Protein AF-A0A6I2GN94-F1 (afdb_monomer_lite)

Foldseek 3Di:
DFAFAWPVVVVVVLCVVQVAAEQEQLPDTDTDDDDDDPDPSVVVVVVSCVVSQWDKAWAAAPPDPHTYIYIYHPPDDPQPDRYADADWDWDWFDQAFPQVRQVVLCVRRVFAEGEDPQQDRGGDGDTGGGGSVVRVSSVLSNRVWDWDADPRHTYTGD

pLDDT: mean 84.23, std 10.01, range [47.81, 96.25]

Secondary structure (DSSP, 8-state):
-EEEEEHHHHHHHHHHHHT-EEEE-TT---EEEE--SS--HHHHHHHHHHHTTEEEEEEEETT-SS-EEEEEETTSPPPS-SEE-PPEEEEEEEEEEHHHHHHHHHHHHTS-EEE-TTS---EEEEEEEEEHHHHHHHHHHHTT-EEEEETTEEEEE-

Structure (mmCIF, N/CA/C/O backbone):
data_AF-A0A6I2GN94-F1
#
_entry.id   AF-A0A6I2GN94-F1
#
loop_
_atom_site.group_PDB
_atom_site.id
_atom_site.type_symbol
_atom_site.label_atom_id
_atom_site.label_alt_id
_atom_site.label_comp_id
_atom_site.label_asym_id
_atom_site.label_entity_id
_atom_site.label_seq_id
_atom_site.pdbx_PDB_ins_code
_atom_site.Cartn_x
_atom_site.Cartn_y
_atom_site.Cartn_z
_atom_site.occupancy
_atom_site.B_iso_or_equiv
_atom_site.auth_seq_id
_atom_site.auth_comp_id
_atom_site.auth_asym_id
_atom_site.auth_atom_id
_atom_site.pdbx_PDB_model_num
ATOM 1 N N . MET A 1 1 ? 15.516 -13.329 -18.015 1.00 47.81 1 MET A N 1
ATOM 2 C CA . MET A 1 1 ? 14.386 -13.764 -18.854 1.00 47.81 1 MET A CA 1
ATOM 3 C C . MET A 1 1 ? 13.321 -14.227 -17.890 1.00 47.81 1 MET A C 1
ATOM 5 O O . MET A 1 1 ? 13.592 -15.171 -17.163 1.00 47.81 1 MET A O 1
ATOM 9 N N . PHE A 1 2 ? 12.206 -13.507 -17.817 1.00 51.94 2 PHE A N 1
ATOM 10 C CA . PHE A 1 2 ? 11.056 -13.884 -17.002 1.00 51.94 2 PHE A CA 1
ATOM 11 C C . PHE A 1 2 ? 10.019 -14.480 -17.955 1.00 51.94 2 PHE A C 1
ATOM 13 O O . PHE A 1 2 ? 9.562 -13.791 -18.873 1.00 51.94 2 PHE A O 1
ATOM 20 N N . ASP A 1 3 ? 9.739 -15.773 -17.809 1.00 50.84 3 ASP A N 1
ATOM 21 C CA . ASP A 1 3 ? 8.799 -16.502 -18.660 1.00 50.84 3 ASP A CA 1
ATOM 22 C C . ASP A 1 3 ? 7.523 -16.781 -17.864 1.00 50.84 3 ASP A C 1
ATOM 24 O O . ASP A 1 3 ? 7.546 -17.526 -16.886 1.00 50.84 3 ASP A O 1
ATOM 28 N N . ASN A 1 4 ? 6.418 -16.152 -18.274 1.00 51.22 4 ASN A N 1
ATOM 29 C CA . ASN A 1 4 ? 5.092 -16.351 -17.686 1.00 51.22 4 ASN A CA 1
ATOM 30 C C . ASN A 1 4 ? 5.017 -16.125 -16.158 1.00 51.22 4 ASN A C 1
ATOM 32 O O . ASN A 1 4 ? 4.276 -16.825 -15.462 1.00 51.22 4 ASN A O 1
ATOM 36 N N . GLU A 1 5 ? 5.781 -15.161 -15.640 1.00 61.28 5 GLU A N 1
ATOM 37 C CA . GLU A 1 5 ? 5.819 -14.858 -14.209 1.00 61.28 5 GLU A CA 1
ATOM 38 C C . GLU A 1 5 ? 4.646 -13.985 -13.773 1.00 61.28 5 GLU A C 1
ATOM 40 O O . GLU A 1 5 ? 4.082 -13.220 -14.561 1.00 61.28 5 GLU A O 1
ATOM 45 N N . ASP A 1 6 ? 4.283 -14.104 -12.498 1.00 77.25 6 ASP A N 1
ATOM 46 C CA . ASP A 1 6 ? 3.340 -13.193 -11.865 1.00 77.25 6 ASP A CA 1
ATOM 47 C C . ASP A 1 6 ? 3.899 -11.765 -11.921 1.00 77.25 6 ASP A C 1
ATOM 49 O O . ASP A 1 6 ? 5.073 -11.525 -11.619 1.00 77.25 6 ASP A O 1
ATOM 53 N N . ILE A 1 7 ? 3.059 -10.811 -12.316 1.00 81.38 7 ILE A N 1
ATOM 54 C CA . ILE A 1 7 ? 3.417 -9.395 -12.366 1.00 81.38 7 ILE A CA 1
ATOM 55 C C . ILE A 1 7 ? 3.990 -8.895 -11.035 1.00 81.38 7 ILE A C 1
ATOM 57 O O . ILE A 1 7 ? 4.948 -8.119 -11.049 1.00 81.38 7 ILE A O 1
ATOM 61 N N . TYR A 1 8 ? 3.500 -9.398 -9.898 1.00 79.50 8 TYR A N 1
ATOM 62 C CA . TYR A 1 8 ? 4.060 -9.091 -8.584 1.00 79.50 8 TYR A CA 1
ATOM 63 C C . TYR A 1 8 ? 5.511 -9.524 -8.450 1.00 79.50 8 TYR A C 1
ATOM 65 O O . TYR A 1 8 ? 6.335 -8.741 -7.978 1.00 79.50 8 TYR A O 1
ATOM 73 N N . GLU A 1 9 ? 5.837 -10.747 -8.863 1.00 79.19 9 GLU A N 1
ATOM 74 C CA . GLU A 1 9 ? 7.200 -11.266 -8.769 1.00 79.19 9 GLU A CA 1
ATOM 75 C C . GLU A 1 9 ? 8.138 -10.511 -9.719 1.00 79.19 9 GLU A C 1
ATOM 77 O O . GLU A 1 9 ? 9.241 -10.138 -9.315 1.00 79.19 9 GLU A O 1
ATOM 82 N N . ALA A 1 10 ? 7.669 -10.140 -10.916 1.00 83.50 10 ALA A N 1
ATOM 83 C CA . ALA A 1 10 ? 8.438 -9.314 -11.846 1.00 83.50 10 ALA A CA 1
ATOM 84 C C . ALA A 1 10 ? 8.774 -7.926 -11.259 1.00 83.50 10 ALA A C 1
ATOM 86 O O . ALA A 1 10 ? 9.933 -7.495 -11.277 1.00 83.50 10 ALA A O 1
ATOM 87 N N . PHE A 1 11 ? 7.787 -7.224 -10.689 1.00 85.00 11 PHE A N 1
ATOM 88 C CA . PHE A 1 11 ? 8.022 -5.930 -10.040 1.00 85.00 11 PHE A CA 1
ATOM 89 C C . PHE A 1 11 ? 8.863 -6.062 -8.767 1.00 85.00 11 PHE A C 1
ATOM 91 O O . PHE A 1 11 ? 9.717 -5.213 -8.506 1.00 85.00 11 PHE A O 1
ATOM 98 N N . ARG A 1 12 ? 8.672 -7.128 -7.986 1.00 82.69 12 ARG A N 1
ATOM 99 C CA . ARG A 1 12 ? 9.476 -7.415 -6.795 1.00 82.69 12 ARG A CA 1
ATOM 100 C C . ARG A 1 12 ? 10.942 -7.650 -7.154 1.00 82.69 12 ARG A C 1
ATOM 102 O O . ARG A 1 12 ? 11.820 -7.065 -6.517 1.00 82.69 12 ARG A O 1
ATOM 109 N N . ALA A 1 13 ? 11.211 -8.448 -8.186 1.00 82.19 13 ALA A N 1
ATOM 110 C CA . ALA A 1 13 ? 12.558 -8.694 -8.687 1.00 82.19 13 ALA A CA 1
ATOM 111 C C . ALA A 1 13 ? 13.215 -7.394 -9.176 1.00 82.19 13 ALA A C 1
ATOM 113 O O . ALA A 1 13 ? 14.358 -7.101 -8.813 1.00 82.19 13 ALA A O 1
ATOM 114 N N . LEU A 1 14 ? 12.471 -6.564 -9.920 1.00 85.50 14 LEU A N 1
ATOM 115 C CA . LEU A 1 14 ? 12.935 -5.245 -10.356 1.00 85.50 14 LEU A CA 1
ATOM 116 C C . LEU A 1 14 ? 13.268 -4.337 -9.164 1.00 85.50 14 LEU A C 1
ATOM 118 O O . LEU A 1 14 ? 14.338 -3.727 -9.139 1.00 85.50 14 LEU A O 1
ATOM 122 N N . ALA A 1 15 ? 12.385 -4.271 -8.163 1.00 84.81 15 ALA A N 1
ATOM 123 C CA . ALA A 1 15 ? 12.575 -3.463 -6.962 1.00 84.81 15 ALA A CA 1
ATOM 124 C C . ALA A 1 15 ? 13.841 -3.873 -6.199 1.00 84.81 15 ALA A C 1
ATOM 126 O O . ALA A 1 15 ? 14.658 -3.025 -5.828 1.00 84.81 15 ALA A O 1
ATOM 127 N N . GLN A 1 16 ? 14.042 -5.182 -6.028 1.00 82.69 16 GLN A N 1
ATOM 128 C CA . GLN A 1 16 ? 15.207 -5.744 -5.354 1.00 82.69 16 GLN A CA 1
ATOM 129 C C . GLN A 1 16 ? 16.505 -5.454 -6.118 1.00 82.69 16 GLN A C 1
ATOM 131 O O . GLN A 1 16 ? 17.489 -5.025 -5.511 1.00 82.69 16 GLN A O 1
ATOM 136 N N . GLN A 1 17 ? 16.510 -5.637 -7.442 1.00 84.00 17 GLN A N 1
ATOM 137 C CA . GLN A 1 17 ? 17.676 -5.367 -8.285 1.00 84.00 17 GLN A CA 1
ATOM 138 C C . GLN A 1 17 ? 18.040 -3.876 -8.298 1.00 84.00 17 GLN A C 1
ATOM 140 O O . GLN A 1 17 ? 19.216 -3.522 -8.204 1.00 84.00 17 GLN A O 1
ATOM 145 N N . ALA A 1 18 ? 17.039 -2.999 -8.384 1.00 84.31 18 ALA A N 1
ATOM 146 C CA . ALA A 1 18 ? 17.227 -1.552 -8.415 1.00 84.31 18 ALA A CA 1
ATOM 147 C C . ALA A 1 18 ? 17.422 -0.926 -7.020 1.00 84.31 18 ALA A C 1
ATOM 149 O O . ALA A 1 18 ? 17.743 0.259 -6.928 1.00 84.31 18 ALA A O 1
ATOM 150 N N . ARG A 1 19 ? 17.255 -1.705 -5.938 1.00 84.69 19 ARG A N 1
ATOM 151 C CA . ARG A 1 19 ? 17.252 -1.238 -4.538 1.00 84.69 19 ARG A CA 1
ATOM 152 C C . ARG A 1 19 ? 16.266 -0.086 -4.304 1.00 84.69 19 ARG A C 1
ATOM 154 O O . ARG A 1 19 ? 16.567 0.865 -3.583 1.00 84.69 19 ARG A O 1
ATOM 161 N N . ILE A 1 20 ? 15.092 -0.181 -4.920 1.00 85.31 20 ILE A N 1
ATOM 162 C CA . ILE A 1 20 ? 13.984 0.772 -4.777 1.00 85.31 20 ILE A CA 1
ATOM 163 C C . ILE A 1 20 ? 12.829 0.112 -4.024 1.00 85.31 20 ILE A C 1
ATOM 165 O O . ILE A 1 20 ? 12.755 -1.112 -3.937 1.00 85.31 20 ILE A O 1
ATOM 169 N N . SER A 1 21 ? 11.916 0.914 -3.479 1.00 83.38 21 SER A N 1
ATOM 170 C CA . SER A 1 21 ? 10.671 0.398 -2.896 1.00 83.38 21 SER A CA 1
ATOM 171 C C . SER A 1 21 ? 9.526 0.597 -3.884 1.00 83.38 21 SER A C 1
ATOM 173 O O . SER A 1 21 ? 9.280 1.725 -4.312 1.00 83.38 21 SER A O 1
ATOM 175 N N . LEU A 1 22 ? 8.840 -0.486 -4.247 1.00 85.06 22 LEU A N 1
ATOM 176 C CA . LEU A 1 22 ? 7.645 -0.449 -5.088 1.00 85.06 22 LEU A CA 1
ATOM 177 C C . LEU A 1 22 ? 6.432 -0.900 -4.275 1.00 85.06 22 LEU A C 1
ATOM 179 O O . LEU A 1 22 ? 6.473 -1.945 -3.628 1.00 85.06 22 LEU A O 1
ATOM 183 N N . PHE A 1 23 ? 5.363 -0.114 -4.339 1.00 81.31 23 PHE A N 1
ATOM 184 C CA . PHE A 1 23 ? 4.054 -0.423 -3.776 1.00 81.31 23 PHE A CA 1
ATOM 185 C C . PHE A 1 23 ? 3.120 -0.726 -4.925 1.00 81.31 23 PHE A C 1
ATOM 187 O O . PHE A 1 23 ? 2.834 0.160 -5.715 1.00 81.31 23 PHE A O 1
ATOM 194 N N . LEU A 1 24 ? 2.707 -1.978 -5.050 1.00 82.31 24 LEU A N 1
ATOM 195 C CA . LEU A 1 24 ? 1.795 -2.403 -6.102 1.00 82.31 24 LEU A CA 1
ATOM 196 C C . LEU A 1 24 ? 0.387 -2.394 -5.545 1.00 82.31 24 LEU A C 1
ATOM 198 O O . LEU A 1 24 ? 0.150 -2.987 -4.489 1.00 82.31 24 LEU A O 1
ATOM 202 N N . ASP A 1 25 ? -0.532 -1.766 -6.265 1.00 75.81 25 ASP A N 1
ATOM 203 C CA . ASP A 1 25 ? -1.938 -1.899 -5.958 1.00 75.81 25 ASP A CA 1
ATOM 204 C C . ASP A 1 25 ? -2.312 -3.395 -5.933 1.00 75.81 25 ASP A C 1
ATOM 206 O O . ASP A 1 25 ? -1.817 -4.182 -6.745 1.00 75.81 25 ASP A O 1
ATOM 210 N N . PRO A 1 26 ? -3.192 -3.801 -5.012 1.00 67.44 26 PRO A N 1
ATOM 211 C CA . PRO A 1 26 ? -3.609 -5.191 -4.803 1.00 67.44 26 PRO A CA 1
ATOM 212 C C . PRO A 1 26 ? -4.430 -5.756 -5.961 1.00 67.44 26 PRO A C 1
ATOM 214 O O . PRO A 1 26 ? -4.615 -6.960 -6.079 1.00 67.44 26 PRO A O 1
ATOM 217 N N . ASP A 1 27 ? -4.969 -4.864 -6.782 1.00 69.19 27 ASP A N 1
ATOM 218 C CA . ASP A 1 27 ? -5.839 -5.172 -7.900 1.00 69.19 27 ASP A CA 1
ATOM 219 C C . ASP A 1 27 ? -5.049 -5.352 -9.216 1.00 69.19 27 ASP A C 1
ATOM 221 O O . ASP A 1 27 ? -5.631 -5.615 -10.275 1.00 69.19 27 ASP A O 1
ATOM 225 N N . ILE A 1 28 ? -3.717 -5.227 -9.150 1.00 77.31 28 ILE A N 1
ATOM 226 C CA . ILE A 1 28 ? -2.792 -5.513 -10.244 1.00 77.31 28 ILE A CA 1
ATOM 227 C C . ILE A 1 28 ? -2.613 -7.024 -10.334 1.00 77.31 28 ILE A C 1
ATOM 229 O O . ILE A 1 28 ? -1.722 -7.611 -9.736 1.00 77.31 28 ILE A O 1
ATOM 233 N N . GLU A 1 29 ? -3.460 -7.653 -11.135 1.00 68.69 29 GLU A N 1
ATOM 234 C CA . GLU A 1 29 ? -3.329 -9.059 -11.498 1.00 68.69 29 GLU A CA 1
ATOM 235 C C . GLU A 1 29 ? -2.851 -9.183 -12.946 1.00 68.69 29 GLU A C 1
ATOM 237 O O . GLU A 1 29 ? -3.250 -8.416 -13.830 1.00 68.69 29 GLU A O 1
ATOM 242 N N . GLY A 1 30 ? -1.996 -10.165 -13.214 1.00 67.50 30 GLY A N 1
ATOM 243 C CA . GLY A 1 30 ? -1.535 -10.433 -14.566 1.00 67.50 30 GLY A CA 1
ATOM 244 C C . GLY A 1 30 ? -0.273 -11.271 -14.606 1.00 67.50 30 GLY A C 1
ATOM 245 O O . GLY A 1 30 ? 0.396 -11.490 -13.599 1.00 67.50 30 GLY A O 1
ATOM 246 N N . ARG A 1 31 ? 0.055 -11.731 -15.810 1.00 72.31 31 ARG A N 1
ATOM 247 C CA . ARG A 1 31 ? 1.324 -12.399 -16.083 1.00 72.31 31 ARG A CA 1
ATOM 248 C C . ARG A 1 31 ? 2.166 -11.543 -17.001 1.00 72.31 31 ARG A C 1
ATOM 250 O O . ARG A 1 31 ? 1.642 -10.911 -17.921 1.00 72.31 31 ARG A O 1
ATOM 257 N N . VAL A 1 32 ? 3.464 -11.545 -16.751 1.00 71.19 32 VAL A N 1
ATOM 258 C CA . VAL A 1 32 ? 4.442 -10.789 -17.520 1.00 71.19 32 VAL A CA 1
ATOM 259 C C . VAL A 1 32 ? 5.378 -11.781 -18.183 1.00 71.19 32 VAL A C 1
ATOM 261 O O . VAL A 1 32 ? 5.983 -12.631 -17.537 1.00 71.19 32 VAL A O 1
ATOM 264 N N . THR A 1 33 ? 5.503 -11.667 -19.500 1.00 65.62 33 THR A N 1
ATOM 265 C CA . THR A 1 33 ? 6.624 -12.261 -20.227 1.00 65.62 33 THR A CA 1
ATOM 266 C C . THR A 1 33 ? 7.503 -11.111 -20.665 1.00 65.62 33 THR A C 1
ATOM 268 O O . THR A 1 33 ? 7.095 -10.289 -21.485 1.00 65.62 33 THR A O 1
ATOM 271 N N . TRP A 1 34 ? 8.687 -11.007 -20.072 1.00 69.00 34 TRP A N 1
ATOM 272 C CA . TRP A 1 34 ? 9.581 -9.892 -20.339 1.00 69.00 34 TRP A CA 1
ATOM 273 C C . TRP A 1 34 ? 11.033 -10.351 -20.347 1.00 69.00 34 TRP A C 1
ATOM 275 O O . TRP A 1 34 ? 11.512 -11.084 -19.477 1.00 69.00 34 TRP A O 1
ATOM 285 N N . SER A 1 35 ? 11.752 -9.895 -21.367 1.00 61.91 35 SER A N 1
ATOM 286 C CA . SER A 1 35 ? 13.193 -10.043 -21.459 1.00 61.91 35 SER A CA 1
ATOM 287 C C . SER A 1 35 ? 13.799 -8.661 -21.624 1.00 61.91 35 SER A C 1
ATOM 289 O O . SER A 1 35 ? 13.654 -8.031 -22.670 1.00 61.91 35 SER A O 1
ATOM 291 N N . ALA A 1 36 ? 14.466 -8.183 -20.578 1.00 62.12 36 ALA A N 1
ATOM 292 C CA . ALA A 1 36 ? 15.314 -7.008 -20.654 1.00 62.12 36 ALA A CA 1
ATOM 293 C C . ALA A 1 36 ? 16.769 -7.417 -20.483 1.00 62.12 36 ALA A C 1
ATOM 295 O O . ALA A 1 36 ? 17.153 -8.029 -19.486 1.00 62.12 36 ALA A O 1
ATOM 296 N N . HIS A 1 37 ? 17.583 -7.039 -21.461 1.00 65.69 37 HIS A N 1
ATOM 297 C CA . HIS A 1 37 ? 19.030 -7.144 -21.395 1.00 65.69 37 HIS A CA 1
ATOM 298 C C . HIS A 1 37 ? 19.602 -5.734 -21.264 1.00 65.69 37 HIS A C 1
ATOM 300 O O . HIS A 1 37 ? 19.427 -4.917 -22.161 1.00 65.69 37 HIS A O 1
ATOM 306 N N . ALA A 1 38 ? 20.270 -5.461 -20.139 1.00 68.12 38 ALA A N 1
ATOM 307 C CA . ALA A 1 38 ? 20.987 -4.207 -19.881 1.00 68.12 38 ALA A CA 1
ATOM 308 C C . ALA A 1 38 ? 20.145 -2.916 -20.014 1.00 68.12 38 ALA A C 1
ATOM 310 O O . ALA A 1 38 ? 20.665 -1.869 -20.391 1.00 68.12 38 ALA A O 1
ATOM 311 N N . VAL A 1 39 ? 18.854 -2.976 -19.678 1.00 81.06 39 VAL A N 1
ATOM 312 C CA . VAL A 1 39 ? 17.978 -1.795 -19.653 1.00 81.06 39 VAL A CA 1
ATOM 313 C C . VAL A 1 39 ? 18.082 -1.112 -18.281 1.00 81.06 39 VAL A C 1
ATOM 315 O O . VAL A 1 39 ? 17.993 -1.807 -17.263 1.00 81.06 39 VAL A O 1
ATOM 318 N N . PRO A 1 40 ? 18.266 0.221 -18.209 1.00 88.06 40 PRO A N 1
ATOM 319 C CA . PRO A 1 40 ? 18.179 0.958 -16.953 1.00 88.06 40 PRO A CA 1
ATOM 320 C C . PRO A 1 40 ? 16.840 0.706 -16.250 1.00 88.06 40 PRO A C 1
ATOM 322 O O . PRO A 1 40 ? 15.786 0.669 -16.883 1.00 88.06 40 PRO A O 1
ATOM 325 N N . TRP A 1 41 ? 16.860 0.559 -14.923 1.00 87.50 41 TRP A N 1
ATOM 326 C CA . TRP A 1 41 ? 15.640 0.256 -14.167 1.00 87.50 41 TRP A CA 1
ATOM 327 C C . TRP A 1 41 ? 14.490 1.270 -14.363 1.00 87.50 41 TRP A C 1
ATOM 329 O O . TRP A 1 41 ? 13.346 0.817 -14.343 1.00 87.50 41 TRP A O 1
ATOM 339 N N . PRO A 1 42 ? 14.712 2.592 -14.575 1.00 88.25 42 PRO A N 1
ATOM 340 C CA . PRO A 1 42 ? 13.604 3.517 -14.817 1.00 88.25 42 PRO A CA 1
ATOM 341 C C . PRO A 1 42 ? 12.885 3.207 -16.130 1.00 88.25 42 PRO A C 1
ATOM 343 O O . PRO A 1 42 ? 11.658 3.221 -16.175 1.00 88.25 42 PRO A O 1
ATOM 346 N N . ASP A 1 43 ? 13.645 2.865 -17.172 1.00 89.12 43 ASP A N 1
ATOM 347 C CA . ASP A 1 43 ? 13.111 2.528 -18.493 1.00 89.12 43 ASP A CA 1
ATOM 348 C C . ASP A 1 43 ? 12.377 1.186 -18.450 1.00 89.12 43 ASP A C 1
ATOM 350 O O . ASP A 1 43 ? 11.299 1.037 -19.019 1.00 89.12 43 ASP A O 1
ATOM 354 N N . ALA A 1 44 ? 12.921 0.222 -17.703 1.00 87.56 44 ALA A N 1
ATOM 355 C CA . ALA A 1 44 ? 12.256 -1.039 -17.400 1.00 87.56 44 ALA A CA 1
ATOM 356 C C . ALA A 1 44 ? 10.917 -0.838 -16.672 1.00 87.56 44 ALA A C 1
ATOM 358 O O . ALA A 1 44 ? 9.905 -1.415 -17.067 1.00 87.56 44 ALA A O 1
ATOM 359 N N . LEU A 1 45 ? 10.906 -0.002 -15.629 1.00 88.12 45 LEU A N 1
ATOM 360 C CA . LEU A 1 45 ? 9.708 0.305 -14.853 1.00 88.12 45 LEU A CA 1
ATOM 361 C C . LEU A 1 45 ? 8.647 0.990 -15.722 1.00 88.12 45 LEU A C 1
ATOM 363 O O . LEU A 1 45 ? 7.479 0.606 -15.686 1.00 88.12 45 LEU A O 1
ATOM 367 N N . ALA A 1 46 ? 9.061 1.966 -16.535 1.00 87.69 46 ALA A N 1
ATOM 368 C CA . ALA A 1 46 ? 8.185 2.668 -17.464 1.00 87.69 46 ALA A CA 1
ATOM 369 C C . ALA A 1 46 ? 7.616 1.728 -18.539 1.00 87.69 46 ALA A C 1
ATOM 371 O O . ALA A 1 46 ? 6.420 1.780 -18.820 1.00 87.69 46 ALA A O 1
ATOM 372 N N . ALA A 1 47 ? 8.437 0.833 -19.095 1.00 87.69 47 ALA A N 1
ATOM 373 C CA . ALA A 1 47 ? 7.999 -0.145 -20.086 1.00 87.69 47 ALA A CA 1
ATOM 374 C C . ALA A 1 47 ? 6.974 -1.130 -19.502 1.00 87.69 47 ALA A C 1
ATOM 376 O O . ALA A 1 47 ? 5.922 -1.339 -20.105 1.00 87.69 47 ALA A O 1
ATOM 377 N N . LEU A 1 48 ? 7.235 -1.688 -18.312 1.00 85.38 48 LEU A N 1
ATOM 378 C CA . LEU A 1 48 ? 6.283 -2.564 -17.616 1.00 85.38 48 LEU A CA 1
ATOM 379 C C . LEU A 1 48 ? 4.970 -1.836 -17.327 1.00 85.38 48 LEU A C 1
ATOM 381 O O . LEU A 1 48 ? 3.891 -2.359 -17.609 1.00 85.38 48 LEU A O 1
ATOM 385 N N . ALA A 1 49 ? 5.051 -0.604 -16.823 1.00 87.44 49 ALA A N 1
ATOM 386 C CA . ALA A 1 49 ? 3.867 0.192 -16.555 1.00 87.44 49 ALA A CA 1
ATOM 387 C C . ALA A 1 49 ? 3.058 0.460 -17.833 1.00 87.44 49 ALA A C 1
ATOM 389 O O . ALA A 1 49 ? 1.844 0.276 -17.847 1.00 87.44 49 ALA A O 1
ATOM 390 N N . GLN A 1 50 ? 3.720 0.809 -18.936 1.00 86.44 50 GLN A N 1
ATOM 391 C CA . GLN A 1 50 ? 3.059 1.079 -20.209 1.00 86.44 50 GLN A CA 1
ATOM 392 C C . GLN A 1 50 ? 2.369 -0.164 -20.787 1.00 86.44 50 GLN A C 1
ATOM 394 O O . GLN A 1 50 ? 1.210 -0.080 -21.202 1.00 86.44 50 GLN A O 1
ATOM 399 N N . VAL A 1 51 ? 3.049 -1.315 -20.793 1.00 85.44 51 VAL A N 1
ATOM 400 C CA . VAL A 1 51 ? 2.506 -2.580 -21.321 1.00 85.44 51 VAL A CA 1
ATOM 401 C C . VAL A 1 51 ? 1.254 -3.003 -20.553 1.00 85.44 51 VAL A C 1
ATOM 403 O O . VAL A 1 51 ? 0.269 -3.421 -21.160 1.00 85.44 51 VAL A O 1
ATOM 406 N N . HIS A 1 52 ? 1.257 -2.828 -19.231 1.00 82.81 52 HIS A N 1
ATOM 407 C CA . HIS A 1 52 ? 0.160 -3.246 -18.357 1.00 82.81 52 HIS A CA 1
ATOM 408 C C . HIS A 1 52 ? -0.841 -2.127 -18.031 1.00 82.81 52 HIS A C 1
ATOM 410 O O . HIS A 1 52 ? -1.730 -2.321 -17.204 1.00 82.81 52 HIS A O 1
ATOM 416 N N . ARG A 1 53 ? -0.740 -0.966 -18.699 1.00 85.94 53 ARG A N 1
ATOM 417 C CA . ARG A 1 53 ? -1.584 0.222 -18.455 1.00 85.94 53 ARG A CA 1
ATOM 418 C C . ARG A 1 53 ? -1.627 0.616 -16.972 1.00 85.94 53 ARG A C 1
ATOM 420 O O . ARG A 1 53 ? -2.683 0.956 -16.423 1.00 85.94 53 ARG A O 1
ATOM 427 N N . LEU A 1 54 ? -0.469 0.578 -16.332 1.00 88.44 54 LEU A N 1
ATOM 428 C CA . LEU A 1 54 ? -0.260 0.985 -14.954 1.00 88.44 54 LEU A CA 1
ATOM 429 C C . LEU A 1 54 ? 0.224 2.435 -14.903 1.00 88.44 54 LEU A C 1
ATOM 431 O O . LEU A 1 54 ? 0.875 2.944 -15.816 1.00 88.44 54 LEU A O 1
ATOM 435 N N . ARG A 1 55 ? -0.096 3.090 -13.798 1.00 88.44 55 ARG A N 1
ATOM 436 C CA . ARG A 1 55 ? 0.379 4.404 -13.402 1.00 88.44 55 ARG A CA 1
ATOM 437 C C . ARG A 1 55 ? 1.483 4.207 -12.373 1.00 88.44 55 ARG A C 1
ATOM 439 O O . ARG A 1 55 ? 1.341 3.389 -11.471 1.00 88.44 55 ARG A O 1
ATOM 446 N N . VAL A 1 56 ? 2.570 4.958 -12.510 1.00 88.50 56 VAL A N 1
ATOM 447 C CA . VAL A 1 56 ? 3.673 4.963 -11.545 1.00 88.50 56 VAL A CA 1
ATOM 448 C C . VAL A 1 56 ? 3.800 6.365 -10.974 1.00 88.50 56 VAL A C 1
ATOM 450 O O . VAL A 1 56 ? 4.072 7.316 -11.705 1.00 88.50 56 VAL A O 1
ATOM 453 N N . GLU A 1 57 ? 3.610 6.492 -9.669 1.00 88.75 57 GLU A N 1
ATOM 454 C CA . GLU A 1 57 ? 3.685 7.751 -8.937 1.00 88.75 57 GLU A CA 1
ATOM 455 C C . GLU A 1 57 ? 4.872 7.696 -7.978 1.00 88.75 57 GLU A C 1
ATOM 457 O O . GLU A 1 57 ? 5.015 6.770 -7.181 1.00 88.75 57 GLU A O 1
ATOM 462 N N . ARG A 1 58 ? 5.767 8.681 -8.054 1.00 87.75 58 ARG A N 1
ATOM 463 C CA . ARG A 1 58 ? 6.879 8.775 -7.107 1.00 87.75 58 ARG A CA 1
ATOM 464 C C . ARG A 1 58 ? 6.360 9.300 -5.774 1.00 87.75 58 ARG A C 1
ATOM 466 O O . ARG A 1 58 ? 5.710 10.341 -5.737 1.00 87.75 58 ARG A O 1
ATOM 473 N N . LEU A 1 59 ? 6.715 8.618 -4.692 1.00 85.75 59 LEU A N 1
ATOM 474 C CA . LEU A 1 59 ? 6.362 9.019 -3.337 1.00 85.75 59 LEU A CA 1
ATOM 475 C C . LEU A 1 59 ? 7.542 9.710 -2.658 1.00 85.75 59 LEU A C 1
ATOM 477 O O . LEU A 1 59 ? 8.686 9.245 -2.731 1.00 85.75 59 LEU A O 1
ATOM 481 N N . THR A 1 60 ? 7.252 10.792 -1.945 1.00 85.00 60 THR A N 1
ATOM 482 C CA . THR A 1 60 ? 8.184 11.422 -1.012 1.00 85.00 60 THR A CA 1
ATOM 483 C C . THR A 1 60 ? 7.986 10.783 0.351 1.00 85.00 60 THR A C 1
ATOM 485 O O . THR A 1 60 ? 6.951 10.955 0.989 1.00 85.00 60 THR A O 1
ATOM 488 N N . VAL A 1 61 ? 8.977 10.015 0.792 1.00 83.06 61 VAL A N 1
ATOM 489 C CA . VAL A 1 61 ? 8.908 9.274 2.050 1.00 83.06 61 VAL A CA 1
ATOM 490 C C . VAL A 1 61 ? 10.061 9.720 2.941 1.00 83.06 61 VAL A C 1
ATOM 492 O O . VAL A 1 61 ? 11.229 9.470 2.636 1.00 83.06 61 VAL A O 1
ATOM 495 N N . HIS A 1 62 ? 9.741 10.408 4.035 1.00 80.81 62 HIS A N 1
ATOM 496 C CA . HIS A 1 62 ? 10.755 10.942 4.946 1.00 80.81 62 HIS A CA 1
ATOM 497 C C . HIS A 1 62 ? 11.487 9.812 5.684 1.00 80.81 62 HIS A C 1
ATOM 499 O O . HIS A 1 62 ? 10.888 8.824 6.108 1.00 80.81 62 HIS A O 1
ATOM 505 N N . GLY A 1 63 ? 12.811 9.933 5.825 1.00 73.94 63 GLY A N 1
ATOM 506 C CA . GLY A 1 63 ? 13.634 8.922 6.507 1.00 73.94 63 GLY A CA 1
ATOM 507 C C . GLY A 1 63 ? 13.891 7.636 5.704 1.00 73.94 63 GLY A C 1
ATOM 508 O O . GLY A 1 63 ? 14.343 6.631 6.266 1.00 73.94 63 GLY A O 1
ATOM 509 N N . VAL A 1 64 ? 13.628 7.636 4.393 1.00 72.94 64 VAL A N 1
ATOM 510 C CA . VAL A 1 64 ? 13.980 6.538 3.482 1.00 72.94 64 VAL A CA 1
ATOM 511 C C . VAL A 1 64 ? 15.031 7.023 2.484 1.00 72.94 64 VAL A C 1
ATOM 513 O O . VAL A 1 64 ? 14.826 8.005 1.782 1.00 72.94 64 VAL A O 1
ATOM 516 N N . ALA A 1 65 ? 16.176 6.335 2.428 1.00 73.12 65 ALA A N 1
ATOM 517 C CA . ALA A 1 65 ? 17.259 6.674 1.498 1.00 73.12 65 ALA A CA 1
ATOM 518 C C . ALA A 1 65 ? 16.979 6.210 0.056 1.00 73.12 65 ALA A C 1
ATOM 520 O O . ALA A 1 65 ? 17.476 6.800 -0.899 1.00 73.12 65 ALA A O 1
ATOM 521 N N . ALA A 1 66 ? 16.199 5.138 -0.096 1.00 78.94 66 ALA A N 1
ATOM 522 C CA . ALA A 1 66 ? 15.798 4.604 -1.390 1.00 78.94 66 ALA A CA 1
ATOM 523 C C . ALA A 1 66 ? 14.560 5.341 -1.928 1.00 78.94 66 ALA A C 1
ATOM 525 O O . ALA A 1 66 ? 13.679 5.702 -1.146 1.00 78.94 66 ALA A O 1
ATOM 526 N N . PRO A 1 67 ? 14.447 5.538 -3.251 1.00 84.88 67 PRO A N 1
ATOM 527 C CA . PRO A 1 67 ? 13.235 6.089 -3.834 1.00 84.88 67 PRO A CA 1
ATOM 528 C C . PRO A 1 67 ? 12.074 5.093 -3.699 1.00 84.88 67 PRO A C 1
ATOM 530 O O . PRO A 1 67 ? 12.246 3.878 -3.855 1.00 84.88 67 PRO A O 1
ATOM 533 N N . CYS A 1 68 ? 10.891 5.636 -3.421 1.00 84.94 68 CYS A N 1
ATOM 534 C CA . CYS A 1 68 ? 9.645 4.896 -3.285 1.00 84.94 68 CYS A CA 1
ATOM 535 C C . CYS A 1 68 ? 8.710 5.241 -4.444 1.00 84.94 68 CYS A C 1
ATOM 537 O O . CYS A 1 68 ? 8.564 6.415 -4.792 1.00 84.94 68 CYS A O 1
ATOM 539 N N . PHE A 1 69 ? 8.050 4.234 -5.009 1.00 88.19 69 PHE A N 1
ATOM 540 C CA . PHE A 1 69 ? 7.049 4.422 -6.053 1.00 88.19 69 PHE A C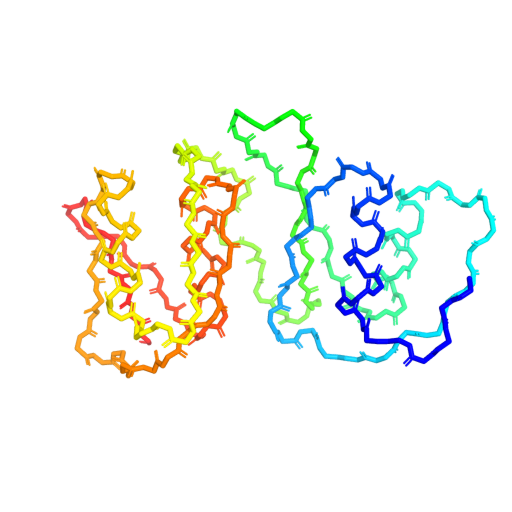A 1
ATOM 541 C C . PHE A 1 69 ? 5.781 3.650 -5.725 1.00 88.19 69 PHE A C 1
ATOM 543 O O . PHE A 1 69 ? 5.837 2.519 -5.248 1.00 88.19 69 PHE A O 1
ATOM 550 N N . TRP A 1 70 ? 4.651 4.271 -6.017 1.00 86.69 70 TRP A N 1
ATOM 551 C CA . TRP A 1 70 ? 3.337 3.663 -6.033 1.00 86.69 70 TRP A CA 1
ATOM 552 C C . TRP A 1 70 ? 2.997 3.264 -7.462 1.00 86.69 70 TRP A C 1
ATOM 554 O O . TRP A 1 70 ? 3.141 4.066 -8.381 1.00 86.69 70 TRP A O 1
ATOM 564 N N . VAL A 1 71 ? 2.582 2.025 -7.656 1.00 87.75 71 VAL A N 1
ATOM 565 C CA . VAL A 1 71 ? 2.226 1.446 -8.942 1.00 87.75 71 VAL A CA 1
ATOM 566 C C . VAL A 1 71 ? 0.771 1.027 -8.843 1.00 87.75 71 VAL A C 1
ATOM 568 O O . VAL A 1 71 ? 0.450 0.111 -8.098 1.00 87.75 71 VAL A O 1
ATOM 571 N N . SER A 1 72 ? -0.095 1.694 -9.593 1.00 85.88 72 SER A N 1
ATOM 572 C CA . SER A 1 72 ? -1.543 1.473 -9.593 1.00 85.88 72 SER A CA 1
ATOM 573 C C . SER A 1 72 ? -2.056 1.207 -11.000 1.00 85.88 72 SER A C 1
ATOM 575 O O . SER A 1 72 ? -1.373 1.499 -11.983 1.00 85.88 72 SER A O 1
ATOM 577 N N . ARG A 1 73 ? -3.266 0.659 -11.165 1.00 83.19 73 ARG A N 1
ATOM 578 C CA . ARG A 1 73 ? -3.888 0.647 -12.500 1.00 83.19 73 ARG A CA 1
ATOM 579 C C . ARG A 1 73 ? -4.239 2.075 -12.903 1.00 83.19 73 ARG A C 1
ATOM 581 O O . ARG A 1 73 ? -4.623 2.890 -12.072 1.00 83.19 73 ARG A O 1
ATOM 588 N N . THR A 1 74 ? -4.174 2.394 -14.196 1.00 79.50 74 THR A N 1
ATOM 589 C CA . THR A 1 74 ? -4.542 3.749 -14.663 1.00 79.50 74 THR A CA 1
ATOM 590 C C . THR A 1 74 ? -5.982 4.128 -14.285 1.00 79.50 74 THR A C 1
ATOM 592 O O . THR A 1 74 ? -6.263 5.313 -14.099 1.00 79.50 74 THR A O 1
ATOM 595 N N . SER A 1 75 ? -6.864 3.128 -14.160 1.00 74.94 75 SER A N 1
ATOM 596 C CA . SER A 1 75 ? -8.260 3.247 -13.725 1.00 74.94 75 SER A CA 1
ATOM 597 C C . SER A 1 75 ? -8.459 3.318 -12.208 1.00 74.94 75 SER A C 1
ATOM 599 O O . SER A 1 75 ? -9.567 3.634 -11.780 1.00 74.94 75 SER A O 1
ATOM 601 N N . SER A 1 76 ? -7.441 2.999 -11.405 1.00 70.94 76 SER A N 1
ATOM 602 C CA . SER A 1 76 ? -7.511 3.090 -9.945 1.00 70.94 76 SER A CA 1
ATOM 603 C C . SER A 1 76 ? -7.411 4.553 -9.496 1.00 70.94 76 SER A C 1
ATOM 605 O O . SER A 1 76 ? -6.840 5.383 -10.217 1.00 70.94 76 SER A O 1
ATOM 607 N N . PRO A 1 77 ? -7.963 4.902 -8.318 1.00 68.31 77 PRO A N 1
ATOM 608 C CA . PRO A 1 77 ? -7.732 6.208 -7.713 1.00 68.31 77 PRO A CA 1
ATOM 609 C C . PRO A 1 77 ? -6.225 6.499 -7.601 1.00 68.31 77 PRO A C 1
ATOM 611 O O . PRO A 1 77 ? -5.446 5.564 -7.400 1.00 68.31 77 PRO A O 1
ATOM 614 N N . PRO A 1 78 ? -5.799 7.770 -7.725 1.00 68.94 78 PRO A N 1
ATOM 615 C CA . PRO A 1 78 ? -4.408 8.134 -7.474 1.00 68.94 78 PRO A CA 1
ATOM 616 C C . PRO A 1 78 ? -4.026 7.808 -6.028 1.00 68.94 78 PRO A C 1
ATOM 618 O O . PRO A 1 78 ? -4.903 7.678 -5.164 1.00 68.94 78 PRO A O 1
ATOM 621 N N . ALA A 1 79 ? -2.722 7.721 -5.758 1.00 68.19 79 ALA A N 1
ATOM 622 C CA . ALA A 1 79 ? -2.236 7.550 -4.395 1.00 68.19 79 ALA A CA 1
ATOM 623 C C . ALA A 1 79 ? -2.903 8.586 -3.456 1.00 68.19 79 ALA A C 1
ATOM 625 O O . ALA A 1 79 ? -2.954 9.774 -3.790 1.00 68.19 79 ALA A O 1
ATOM 626 N N . PRO A 1 80 ? -3.417 8.167 -2.282 1.00 64.56 80 PRO A N 1
ATOM 627 C CA . PRO A 1 80 ? -4.202 9.039 -1.402 1.00 64.56 80 PRO A CA 1
ATOM 628 C C . PRO A 1 80 ? -3.414 10.264 -0.917 1.00 64.56 80 PRO A C 1
ATOM 630 O O . PRO A 1 80 ? -4.002 11.292 -0.589 1.00 64.56 80 PRO A O 1
ATOM 633 N N . GLN A 1 81 ? -2.085 10.161 -0.898 1.00 71.62 81 GLN A N 1
ATOM 634 C CA . GLN A 1 81 ? -1.154 11.263 -0.693 1.00 71.62 81 GLN A CA 1
ATOM 635 C C . GLN A 1 81 ? 0.201 10.920 -1.327 1.00 71.62 81 GLN A C 1
ATOM 637 O O . GLN A 1 81 ? 0.565 9.749 -1.437 1.00 71.62 81 GLN A O 1
ATOM 642 N N . THR A 1 82 ? 0.956 11.937 -1.742 1.00 67.94 82 THR A N 1
ATOM 643 C CA . THR A 1 82 ? 2.293 11.775 -2.347 1.00 67.94 82 THR A CA 1
ATOM 644 C C . THR A 1 82 ? 3.431 11.982 -1.350 1.00 67.94 82 THR A C 1
ATOM 646 O O . THR A 1 82 ? 4.592 11.759 -1.690 1.00 67.94 82 THR A O 1
ATOM 649 N N . GLU A 1 83 ? 3.115 12.419 -0.130 1.00 79.75 83 GLU A N 1
ATOM 650 C CA . GLU A 1 83 ? 4.073 12.659 0.945 1.00 79.75 83 GLU A CA 1
ATOM 651 C C . GLU A 1 83 ? 3.681 11.867 2.193 1.00 79.75 83 GLU A C 1
ATOM 653 O O . GLU A 1 83 ? 2.538 11.919 2.645 1.00 79.75 83 GLU A O 1
ATOM 658 N N . PHE A 1 84 ? 4.645 11.127 2.736 1.00 83.06 84 PHE A N 1
ATOM 659 C CA . PHE A 1 84 ? 4.478 10.277 3.910 1.00 83.06 84 PHE A CA 1
ATOM 660 C C . PHE A 1 84 ? 5.545 10.633 4.943 1.00 83.06 84 PHE A C 1
ATOM 662 O O . PHE A 1 84 ? 6.744 10.659 4.644 1.00 83.06 84 PHE A O 1
ATOM 669 N N . THR A 1 85 ? 5.092 10.933 6.156 1.00 84.88 85 THR A N 1
ATOM 670 C CA . THR A 1 85 ? 5.908 11.478 7.258 1.00 84.88 85 THR A CA 1
ATOM 671 C C . THR A 1 85 ? 5.912 10.573 8.484 1.00 84.88 85 THR A C 1
ATOM 673 O O . THR A 1 85 ? 6.611 10.859 9.458 1.00 84.88 85 THR A O 1
ATOM 676 N N . GLY A 1 86 ? 5.147 9.479 8.449 1.00 85.31 86 GLY A N 1
ATOM 677 C CA . GLY A 1 86 ? 5.080 8.518 9.532 1.00 85.31 86 GLY A CA 1
ATOM 678 C C . GLY A 1 86 ? 6.455 7.970 9.906 1.00 85.31 86 GLY A C 1
ATOM 679 O O . GLY A 1 86 ? 7.362 7.810 9.085 1.00 85.31 86 GLY A O 1
ATOM 680 N N . THR A 1 87 ? 6.621 7.643 11.181 1.00 88.38 87 THR A N 1
ATOM 681 C CA . THR A 1 87 ? 7.800 6.905 11.627 1.00 88.38 87 THR A CA 1
ATOM 682 C C . THR A 1 87 ? 7.820 5.526 10.973 1.00 88.38 87 THR A C 1
ATOM 684 O O . THR A 1 87 ? 6.778 4.903 10.747 1.00 88.38 87 THR A O 1
ATOM 687 N N . ARG A 1 88 ? 9.021 5.032 10.657 1.00 86.00 88 ARG A N 1
ATOM 688 C CA . ARG A 1 88 ? 9.175 3.687 10.098 1.00 86.00 88 ARG A CA 1
ATOM 689 C C . ARG A 1 88 ? 8.775 2.644 11.130 1.00 86.00 88 ARG A C 1
ATOM 691 O O . ARG A 1 88 ? 9.250 2.677 12.263 1.00 86.00 88 ARG A O 1
ATOM 698 N N . VAL A 1 89 ? 7.968 1.691 10.691 1.00 89.06 89 VAL A N 1
ATOM 699 C CA . VAL A 1 89 ? 7.589 0.515 11.468 1.00 89.06 89 VAL A CA 1
ATOM 700 C C . VAL A 1 89 ? 8.078 -0.745 10.760 1.00 89.06 89 VAL A C 1
ATOM 702 O O . VAL A 1 89 ? 8.214 -0.774 9.536 1.00 89.06 89 VAL A O 1
ATOM 705 N N . SER A 1 90 ? 8.386 -1.770 11.552 1.00 89.06 90 SER A N 1
ATOM 706 C CA . SER A 1 90 ? 8.747 -3.110 11.089 1.00 89.06 90 SER A CA 1
ATOM 707 C C . SER A 1 90 ? 7.707 -4.077 11.636 1.00 89.06 90 SER A C 1
ATOM 709 O O . SER A 1 90 ? 7.858 -4.565 12.754 1.00 89.06 90 SER A O 1
ATOM 711 N N . LEU A 1 91 ? 6.636 -4.305 10.881 1.00 90.00 91 LEU A N 1
ATOM 712 C CA . LEU A 1 91 ? 5.507 -5.138 11.296 1.00 90.00 91 LEU A CA 1
ATOM 713 C C . LEU A 1 91 ? 5.278 -6.246 10.280 1.00 90.00 91 LEU A C 1
ATOM 715 O O . LEU A 1 91 ? 5.378 -6.032 9.074 1.00 90.00 91 LEU A O 1
ATOM 719 N N . ARG A 1 92 ? 4.964 -7.436 10.776 1.00 91.44 92 ARG A N 1
ATOM 720 C CA . ARG A 1 92 ? 4.680 -8.602 9.954 1.00 91.44 92 ARG A CA 1
ATOM 721 C C . ARG A 1 92 ? 3.366 -9.205 10.418 1.00 91.44 92 ARG A C 1
ATOM 723 O O . ARG A 1 92 ? 3.266 -9.644 11.556 1.00 91.44 92 ARG A O 1
ATOM 730 N N . PHE A 1 93 ? 2.393 -9.213 9.521 1.00 93.19 93 PHE A N 1
ATOM 731 C CA . PHE A 1 93 ? 1.101 -9.850 9.706 1.00 93.19 93 PHE A CA 1
ATOM 732 C C . PHE A 1 93 ? 1.043 -11.045 8.765 1.00 93.19 93 PHE A C 1
ATOM 734 O O . PHE A 1 93 ? 1.157 -10.876 7.549 1.00 93.19 93 PHE A O 1
ATOM 741 N N . ASP A 1 94 ? 0.904 -12.239 9.325 1.00 91.94 94 ASP A N 1
ATOM 742 C CA . ASP A 1 94 ? 0.649 -13.469 8.583 1.00 91.94 94 ASP A CA 1
ATOM 743 C C . ASP A 1 94 ? -0.704 -13.991 9.074 1.00 91.94 94 ASP A C 1
ATOM 745 O O . ASP A 1 94 ? -0.847 -14.286 10.261 1.00 91.94 94 ASP A O 1
ATOM 749 N N . ASP A 1 95 ? -1.702 -14.016 8.187 1.00 92.25 95 ASP A N 1
ATOM 750 C CA . ASP A 1 95 ? -3.072 -14.469 8.490 1.00 92.25 95 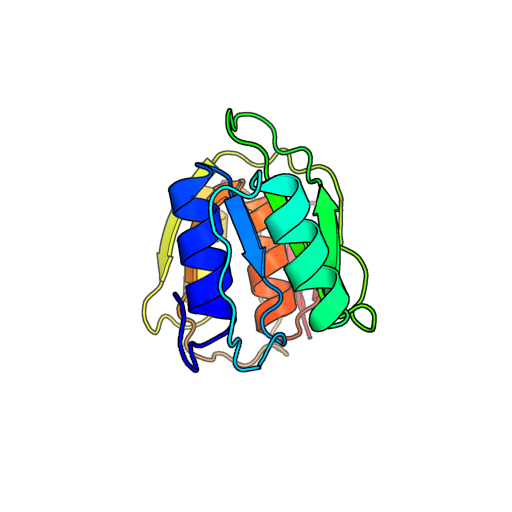ASP A CA 1
ATOM 751 C C . ASP A 1 95 ? -3.689 -13.822 9.756 1.00 92.25 95 ASP A C 1
ATOM 753 O O . ASP A 1 95 ? -4.400 -14.446 10.539 1.00 92.25 95 ASP A O 1
ATOM 757 N N . THR A 1 96 ? -3.375 -12.546 10.004 1.00 95.75 96 THR A N 1
ATOM 758 C CA . THR A 1 96 ? -3.759 -11.832 11.234 1.00 95.75 96 THR A CA 1
ATOM 759 C C . THR A 1 96 ? -5.092 -11.106 11.038 1.00 95.75 96 THR A C 1
ATOM 761 O O . THR A 1 96 ? -5.209 -10.393 10.045 1.00 95.75 96 THR A O 1
ATOM 764 N N . PRO A 1 97 ? -6.082 -11.202 11.947 1.00 96.25 97 PRO A N 1
ATOM 765 C CA . PRO A 1 97 ? -7.333 -10.448 11.825 1.00 96.25 97 PRO A CA 1
ATOM 766 C C . PRO A 1 97 ? -7.080 -8.948 11.643 1.00 96.25 97 PRO A C 1
ATOM 768 O O . PRO A 1 97 ? -6.237 -8.370 12.335 1.00 96.25 97 PRO A O 1
ATOM 771 N N . ILE A 1 98 ? -7.792 -8.304 10.716 1.00 94.81 98 ILE A N 1
ATOM 772 C CA . ILE A 1 98 ? -7.536 -6.903 10.356 1.00 94.81 98 ILE A CA 1
ATOM 773 C C . ILE A 1 98 ? -7.634 -5.962 11.560 1.00 94.81 98 ILE A C 1
ATOM 775 O O . ILE A 1 98 ? -6.829 -5.036 11.672 1.00 94.81 98 ILE A O 1
ATOM 779 N N . ARG A 1 99 ? -8.560 -6.210 12.497 1.00 95.69 99 ARG A N 1
ATOM 780 C CA . ARG A 1 99 ? -8.698 -5.395 13.715 1.00 95.69 99 ARG A CA 1
ATOM 781 C C . ARG A 1 99 ? -7.455 -5.480 14.590 1.00 95.69 99 ARG A C 1
ATOM 783 O O . ARG A 1 99 ? -6.972 -4.461 15.078 1.00 95.69 99 ARG A O 1
ATOM 790 N N . GLU A 1 100 ? -6.917 -6.683 14.736 1.00 96.25 100 GLU A N 1
ATOM 791 C CA . GLU A 1 100 ? -5.701 -6.937 15.500 1.00 96.25 100 GLU A CA 1
ATOM 792 C C . GLU A 1 100 ? -4.470 -6.331 14.812 1.00 96.25 100 GLU A C 1
ATOM 794 O O . GLU A 1 100 ? -3.665 -5.662 15.458 1.00 96.25 100 GLU A O 1
ATOM 799 N N . ALA A 1 101 ? -4.356 -6.471 13.490 1.00 95.25 101 ALA A N 1
ATOM 800 C CA . ALA A 1 101 ? -3.258 -5.879 12.735 1.00 95.25 101 ALA A CA 1
ATOM 801 C C . ALA A 1 101 ? -3.266 -4.340 12.794 1.00 95.25 101 ALA A C 1
ATOM 803 O O . ALA A 1 101 ? -2.224 -3.716 13.014 1.00 95.25 101 ALA A O 1
ATOM 804 N N . VAL A 1 102 ? -4.440 -3.712 12.656 1.00 95.31 102 VAL A N 1
ATOM 805 C CA . VAL A 1 102 ? -4.590 -2.254 12.784 1.00 95.31 102 VAL A CA 1
ATOM 806 C C . VAL A 1 102 ? -4.298 -1.793 14.213 1.00 95.31 102 VAL A C 1
ATOM 808 O O . VAL A 1 102 ? -3.632 -0.774 14.384 1.00 95.31 102 VAL A O 1
ATOM 811 N N . ARG A 1 103 ? -4.710 -2.552 15.237 1.00 96.06 103 ARG A N 1
ATOM 812 C CA . ARG A 1 103 ? -4.368 -2.264 16.639 1.00 96.06 103 ARG A CA 1
ATOM 813 C C . ARG A 1 103 ? -2.853 -2.272 16.862 1.00 96.06 103 ARG A C 1
ATOM 815 O O . ARG A 1 103 ? -2.315 -1.313 17.408 1.00 96.06 103 ARG A O 1
ATOM 822 N N . GLN A 1 104 ? -2.153 -3.308 16.396 1.00 95.50 104 GLN A N 1
ATOM 823 C CA . GLN A 1 104 ? -0.691 -3.387 16.502 1.00 95.50 104 GLN A CA 1
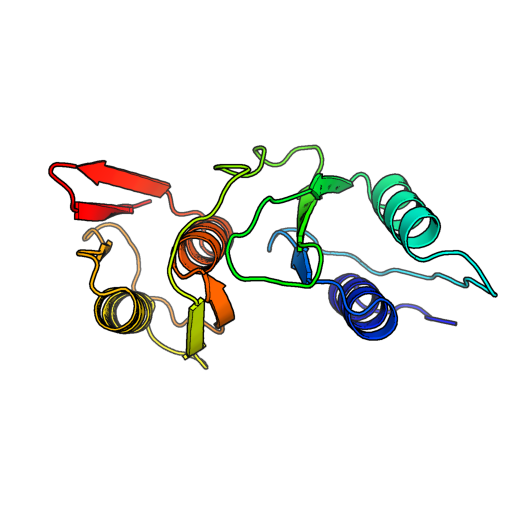ATOM 824 C C . GLN A 1 104 ? 0.005 -2.252 15.734 1.00 95.50 104 GLN A C 1
ATOM 826 O O . GLN A 1 104 ? 0.989 -1.682 16.211 1.00 95.50 104 GLN A O 1
ATOM 831 N N . LEU A 1 105 ? -0.523 -1.879 14.564 1.00 94.44 105 LEU A N 1
ATOM 832 C CA . LEU A 1 105 ? -0.030 -0.734 13.802 1.00 94.44 105 LEU A CA 1
ATOM 833 C C . LEU A 1 105 ? -0.227 0.585 14.564 1.00 94.44 105 LEU A C 1
ATOM 835 O O . LEU A 1 105 ? 0.698 1.392 14.604 1.00 94.44 105 LEU A O 1
ATOM 839 N N . ALA A 1 106 ? -1.385 0.789 15.199 1.00 95.38 106 ALA A N 1
ATOM 840 C CA . ALA A 1 106 ? -1.687 1.966 16.017 1.00 95.38 106 ALA A CA 1
ATOM 841 C C . ALA A 1 106 ? -0.701 2.121 17.183 1.00 95.38 106 ALA A C 1
ATOM 843 O O . ALA A 1 106 ? -0.166 3.208 17.419 1.00 95.38 106 ALA A O 1
ATOM 844 N N . GLU A 1 107 ? -0.412 1.015 17.873 1.00 95.12 107 GLU A N 1
ATOM 845 C CA . GLU A 1 107 ? 0.548 0.965 18.977 1.00 95.12 107 GLU A CA 1
ATOM 846 C C . GLU A 1 107 ? 1.965 1.308 18.509 1.00 95.12 107 GLU A C 1
ATOM 848 O O . GLU A 1 107 ? 2.619 2.177 19.092 1.00 95.12 107 GLU A O 1
ATOM 853 N N . ALA A 1 108 ? 2.422 0.696 17.413 1.00 92.75 108 ALA A N 1
ATOM 854 C CA . ALA A 1 108 ? 3.735 0.978 16.836 1.00 92.75 108 ALA A CA 1
ATOM 855 C C . ALA A 1 108 ? 3.855 2.429 16.333 1.00 92.75 108 ALA A C 1
ATOM 857 O O . ALA A 1 108 ? 4.890 3.073 16.516 1.00 92.75 108 ALA A O 1
ATOM 858 N N . ALA A 1 109 ? 2.785 2.957 15.733 1.00 91.56 109 ALA A N 1
ATOM 859 C CA . ALA A 1 109 ? 2.699 4.324 15.230 1.00 91.56 109 ALA A CA 1
ATOM 860 C C . ALA A 1 109 ? 2.510 5.373 16.337 1.00 91.56 109 ALA A C 1
ATOM 862 O O . ALA A 1 109 ? 2.593 6.571 16.053 1.00 91.56 109 ALA A O 1
ATOM 863 N N . LYS A 1 110 ? 2.203 4.952 17.575 1.00 93.94 110 LYS A N 1
ATOM 864 C CA . LYS A 1 110 ? 1.754 5.825 18.678 1.00 93.94 110 LYS A CA 1
ATOM 865 C C . LYS A 1 110 ? 0.661 6.803 18.233 1.00 93.94 110 LYS A C 1
ATOM 867 O O . LYS A 1 110 ? 0.641 7.963 18.641 1.00 93.94 110 LYS A O 1
ATOM 872 N N . THR A 1 111 ? -0.218 6.333 17.355 1.00 93.25 111 THR A N 1
ATOM 873 C CA . THR A 1 111 ? -1.260 7.131 16.709 1.00 93.25 111 THR A CA 1
ATOM 874 C C . THR A 1 111 ? -2.592 6.424 16.929 1.00 93.25 111 THR A C 1
ATOM 876 O O . THR A 1 111 ? -2.662 5.218 16.699 1.00 93.25 111 THR A O 1
ATOM 879 N N . PRO A 1 112 ? -3.650 7.122 17.376 1.00 94.81 112 PRO A N 1
ATOM 880 C CA . PRO A 1 112 ? -4.960 6.507 17.540 1.00 94.81 112 PRO A CA 1
ATOM 881 C C . PRO A 1 112 ? -5.536 6.132 16.167 1.00 94.81 112 PRO A C 1
ATOM 883 O O . PRO A 1 112 ? -5.903 7.003 15.374 1.00 94.81 112 PRO A O 1
ATOM 886 N N . ILE A 1 113 ? -5.598 4.828 15.894 1.00 95.81 113 ILE A N 1
ATOM 887 C CA . ILE A 1 113 ? -6.209 4.243 14.697 1.00 95.81 113 ILE A CA 1
ATOM 888 C C . ILE A 1 113 ? -7.276 3.252 15.163 1.00 95.81 113 ILE A C 1
ATOM 890 O O . ILE A 1 113 ? -7.001 2.396 16.003 1.00 95.81 113 ILE A O 1
ATOM 894 N N . VAL A 1 114 ? -8.492 3.381 14.641 1.00 94.62 114 VAL A N 1
ATOM 895 C CA . VAL A 1 114 ? -9.654 2.570 15.021 1.00 94.62 114 VAL A CA 1
ATOM 896 C C . VAL A 1 114 ? -10.261 1.949 13.769 1.00 94.62 114 VAL A C 1
ATOM 898 O O . VAL A 1 114 ? -10.315 2.585 12.722 1.00 94.62 114 VAL A O 1
ATOM 901 N N . VAL A 1 115 ? -10.707 0.698 13.873 1.00 96.12 115 VAL A N 1
ATOM 902 C CA . VAL A 1 115 ? -11.450 0.010 12.811 1.00 96.12 115 VAL A CA 1
ATOM 903 C C . VAL A 1 115 ? -12.938 0.091 13.122 1.00 96.12 115 VAL A C 1
ATOM 905 O O . VAL A 1 115 ? -13.380 -0.442 14.144 1.00 96.12 115 VAL A O 1
ATOM 908 N N . ASP A 1 116 ? -13.710 0.720 12.242 1.00 95.56 116 ASP A N 1
ATOM 909 C CA . ASP A 1 116 ? -15.147 0.902 12.440 1.00 95.56 116 ASP A CA 1
ATOM 910 C C . ASP A 1 116 ? -15.894 -0.446 12.411 1.00 95.56 116 ASP A C 1
ATOM 912 O O . ASP A 1 116 ? -15.427 -1.440 11.844 1.00 95.56 116 ASP A O 1
ATOM 916 N N . GLU A 1 117 ? -17.071 -0.515 13.038 1.00 92.19 117 GLU A N 1
ATOM 917 C CA . GLU A 1 117 ? -17.858 -1.757 13.163 1.00 92.19 117 GLU A CA 1
ATOM 918 C C . GLU A 1 117 ? -18.227 -2.379 11.804 1.00 92.19 117 GLU A C 1
ATOM 920 O O . GLU A 1 117 ? -18.297 -3.600 11.685 1.00 92.19 117 GLU A O 1
ATOM 925 N N . GLY A 1 118 ? -18.386 -1.559 10.758 1.00 90.62 118 GLY A N 1
ATOM 926 C CA . GLY A 1 118 ? -18.735 -2.006 9.403 1.00 90.62 118 GLY A CA 1
ATOM 927 C C . GLY A 1 118 ? -17.622 -2.742 8.644 1.00 90.62 118 GLY A C 1
ATOM 928 O O . GLY A 1 118 ? -17.878 -3.293 7.570 1.00 90.62 118 GLY A O 1
ATOM 929 N N . VAL A 1 119 ? -16.394 -2.771 9.171 1.00 93.31 119 VAL A N 1
ATOM 930 C CA . VAL A 1 119 ? -15.274 -3.483 8.543 1.00 93.31 119 VAL A CA 1
ATOM 931 C C . VAL A 1 119 ? -15.286 -4.957 8.974 1.00 93.31 119 VAL A C 1
ATOM 933 O O . VAL A 1 119 ? -15.200 -5.241 10.177 1.00 93.31 119 VAL A O 1
ATOM 936 N N . PRO A 1 120 ? -15.381 -5.912 8.028 1.00 89.94 120 PRO A N 1
ATOM 937 C CA . PRO A 1 120 ? -15.365 -7.333 8.351 1.00 89.94 120 PRO A CA 1
ATOM 938 C C . PRO A 1 120 ? -13.993 -7.736 8.899 1.00 89.94 120 PRO A C 1
ATOM 940 O O . PRO A 1 120 ? -12.964 -7.329 8.361 1.00 89.94 120 PRO A O 1
ATOM 943 N N . ASP A 1 121 ? -13.977 -8.550 9.955 1.00 93.56 121 ASP A N 1
ATOM 944 C CA . ASP A 1 121 ? -12.736 -8.975 10.608 1.00 93.56 121 ASP A CA 1
ATOM 945 C C . ASP A 1 121 ? -12.088 -10.152 9.864 1.00 93.56 121 ASP A C 1
ATOM 947 O O . ASP A 1 121 ? -12.125 -11.303 10.295 1.00 93.56 121 ASP A O 1
ATOM 951 N N . VAL A 1 122 ? -11.577 -9.861 8.667 1.00 92.25 122 VAL A N 1
ATOM 952 C CA . VAL A 1 122 ? -10.917 -10.835 7.789 1.00 92.25 122 VAL A CA 1
ATOM 953 C C . VAL A 1 122 ? -9.431 -10.955 8.128 1.00 92.25 122 VAL A C 1
ATOM 955 O O . VAL A 1 122 ? -8.818 -9.960 8.531 1.00 92.25 122 VAL A O 1
ATOM 958 N N . PRO A 1 123 ? -8.821 -12.140 7.956 1.00 93.00 123 PRO A N 1
ATOM 959 C CA . PRO A 1 123 ? -7.386 -12.274 8.116 1.00 93.00 123 PRO A CA 1
ATOM 960 C C . PRO A 1 123 ? -6.643 -11.537 6.999 1.00 93.00 123 PRO A C 1
ATOM 962 O O . PRO A 1 123 ? -7.048 -11.541 5.834 1.00 93.00 123 PRO A O 1
ATOM 965 N N . ILE A 1 124 ? -5.527 -10.913 7.364 1.00 90.88 124 ILE A N 1
ATOM 966 C CA . ILE A 1 124 ? -4.662 -10.167 6.464 1.00 90.88 124 ILE A CA 1
ATOM 967 C C . ILE A 1 124 ? -3.243 -10.721 6.506 1.00 90.88 124 ILE A C 1
ATOM 969 O O . ILE A 1 124 ? -2.706 -11.056 7.561 1.00 9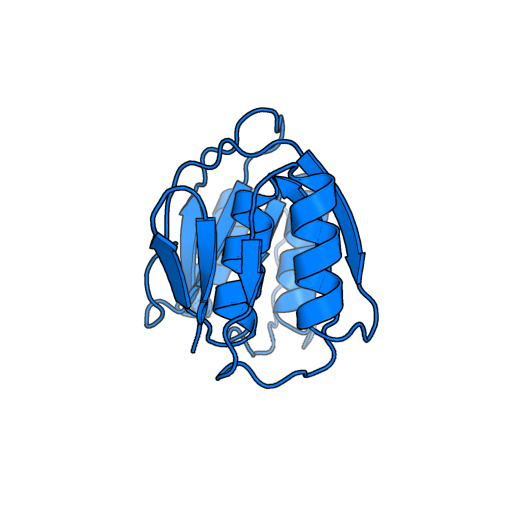0.88 124 ILE A O 1
ATOM 973 N N . THR A 1 125 ? -2.608 -10.753 5.337 1.00 85.81 125 THR A N 1
ATOM 974 C CA . THR A 1 125 ? -1.161 -10.962 5.220 1.00 85.81 125 THR A CA 1
ATOM 975 C C . THR A 1 125 ? -0.531 -9.705 4.634 1.00 85.81 125 THR A C 1
ATOM 977 O O . THR A 1 125 ? -0.879 -9.275 3.523 1.00 85.81 125 THR A O 1
ATOM 980 N N . LEU A 1 126 ? 0.343 -9.074 5.418 1.00 84.88 126 LEU A N 1
ATOM 981 C CA . LEU A 1 126 ? 0.965 -7.794 5.100 1.00 84.88 126 LEU A CA 1
ATOM 982 C C . LEU A 1 126 ? 2.278 -7.626 5.867 1.00 84.88 126 LEU A C 1
ATOM 984 O O . LEU A 1 126 ? 2.315 -7.740 7.090 1.00 84.88 126 LEU A O 1
ATOM 988 N N . HIS A 1 127 ? 3.360 -7.332 5.153 1.00 85.00 127 HIS A N 1
ATOM 989 C CA . HIS A 1 127 ? 4.677 -7.095 5.744 1.00 85.00 127 HIS A CA 1
ATOM 990 C C . HIS A 1 127 ? 5.083 -5.641 5.487 1.00 85.00 127 HIS A C 1
ATOM 992 O O . HIS A 1 127 ? 5.110 -5.189 4.344 1.00 85.00 127 HIS A O 1
ATOM 998 N N . LEU A 1 128 ? 5.372 -4.899 6.552 1.00 84.00 128 LEU A N 1
ATOM 999 C CA . LEU A 1 128 ? 5.646 -3.465 6.541 1.00 84.00 128 LEU A CA 1
ATOM 1000 C C . LEU A 1 128 ? 7.068 -3.205 7.046 1.00 84.00 128 LEU A C 1
ATOM 1002 O O . LEU A 1 128 ? 7.379 -3.527 8.187 1.00 84.00 128 LEU A O 1
ATOM 1006 N N . TRP A 1 129 ? 7.903 -2.562 6.226 1.00 83.94 129 TRP A N 1
ATOM 1007 C CA . TRP A 1 129 ? 9.226 -2.029 6.606 1.00 83.94 129 TRP A CA 1
ATOM 1008 C C . TRP A 1 129 ? 9.377 -0.563 6.183 1.00 83.94 129 TRP A C 1
ATOM 1010 O O . TRP A 1 129 ? 10.357 -0.150 5.557 1.00 83.94 129 TRP A O 1
ATOM 1020 N N . LEU A 1 130 ? 8.360 0.235 6.480 1.00 84.56 130 LEU A N 1
ATOM 1021 C CA . LEU A 1 130 ? 8.100 1.539 5.872 1.00 84.56 130 LEU A CA 1
ATOM 1022 C C . LEU A 1 130 ? 7.357 2.454 6.859 1.00 84.56 130 LEU A C 1
ATOM 1024 O O . LEU A 1 130 ? 6.971 1.982 7.932 1.00 84.56 130 LEU A O 1
ATOM 1028 N N . PRO A 1 131 ? 7.187 3.753 6.562 1.00 89.81 131 PRO A N 1
ATOM 1029 C CA . PRO A 1 131 ? 6.357 4.640 7.376 1.00 89.81 131 PRO A CA 1
ATOM 1030 C C . PRO A 1 131 ? 4.945 4.118 7.609 1.00 89.81 131 PRO A C 1
ATOM 1032 O O . PRO A 1 131 ? 4.285 3.669 6.676 1.00 89.81 131 PRO A O 1
ATOM 1035 N N . TRP A 1 132 ? 4.480 4.160 8.857 1.00 91.44 132 TRP A N 1
ATOM 1036 C CA . TRP A 1 132 ? 3.193 3.564 9.231 1.00 91.44 132 TRP A CA 1
ATOM 1037 C C . TRP A 1 132 ? 2.011 4.116 8.423 1.00 91.44 132 TRP A C 1
ATOM 1039 O O . TRP A 1 132 ? 1.080 3.374 8.129 1.00 91.44 132 TRP A O 1
ATOM 1049 N N . ASP A 1 133 ? 2.054 5.391 8.040 1.00 90.69 133 ASP A N 1
ATOM 1050 C CA . ASP A 1 133 ? 1.022 6.086 7.269 1.00 90.69 133 ASP A CA 1
ATOM 1051 C C . ASP A 1 133 ? 0.952 5.572 5.827 1.00 90.69 133 ASP A C 1
ATOM 1053 O O . ASP A 1 133 ? -0.137 5.384 5.284 1.00 90.69 133 ASP A O 1
ATOM 1057 N N . LEU A 1 134 ? 2.102 5.248 5.236 1.00 88.12 134 LEU A N 1
ATOM 1058 C CA . LEU A 1 134 ? 2.185 4.560 3.949 1.00 88.12 134 LEU A CA 1
ATOM 1059 C C . LEU A 1 134 ? 1.672 3.118 4.045 1.00 88.12 134 LEU A C 1
ATOM 1061 O O . LEU A 1 134 ? 0.944 2.655 3.169 1.00 88.12 134 LEU A O 1
ATOM 1065 N N . GLY A 1 135 ? 2.002 2.419 5.133 1.00 89.06 135 GLY A N 1
ATOM 1066 C CA . GLY A 1 135 ? 1.513 1.062 5.384 1.00 89.06 135 GLY A CA 1
ATOM 1067 C C . GLY A 1 135 ? 0.006 1.008 5.577 1.00 89.06 135 GLY A C 1
ATOM 1068 O O . GLY A 1 135 ? -0.654 0.126 5.032 1.00 89.06 135 GLY A O 1
ATOM 1069 N N . LEU A 1 136 ? -0.542 1.987 6.297 1.00 91.25 136 LEU A N 1
ATOM 1070 C CA . LEU A 1 136 ? -1.973 2.139 6.510 1.00 91.25 136 LEU A CA 1
ATOM 1071 C C . LEU A 1 136 ? -2.704 2.463 5.203 1.00 91.25 136 LEU A C 1
ATOM 1073 O O . LEU A 1 136 ? -3.740 1.862 4.933 1.00 91.25 136 LEU A O 1
ATOM 1077 N N . ALA A 1 137 ? -2.157 3.357 4.373 1.00 88.44 137 ALA A N 1
ATOM 1078 C CA . ALA A 1 137 ? -2.710 3.660 3.052 1.00 88.44 137 ALA A CA 1
ATOM 1079 C C . ALA A 1 137 ? -2.744 2.417 2.148 1.00 88.44 137 ALA A C 1
ATOM 1081 O O . ALA A 1 137 ? -3.763 2.135 1.517 1.00 88.44 137 ALA A O 1
ATOM 1082 N N . HIS A 1 138 ? -1.657 1.642 2.131 1.00 85.06 138 HIS A N 1
ATOM 1083 C CA . HIS A 1 138 ? -1.580 0.404 1.361 1.00 85.06 138 HIS A CA 1
ATOM 1084 C C . HIS A 1 138 ? -2.561 -0.665 1.873 1.00 85.06 138 HIS A C 1
ATOM 1086 O O . HIS A 1 138 ? -3.245 -1.308 1.079 1.00 85.06 138 HIS A O 1
ATOM 1092 N N . LEU A 1 139 ? -2.692 -0.820 3.197 1.00 88.88 139 LEU A N 1
ATOM 1093 C CA . LEU A 1 139 ? -3.694 -1.696 3.809 1.00 88.88 139 LEU A CA 1
ATOM 1094 C C . LEU A 1 139 ? -5.109 -1.275 3.408 1.00 88.88 139 LEU A C 1
ATOM 1096 O O . LEU A 1 139 ? -5.897 -2.120 2.988 1.00 88.88 139 LEU A O 1
ATOM 1100 N N . ALA A 1 140 ? -5.424 0.017 3.512 1.00 89.75 140 ALA A N 1
ATOM 1101 C CA . ALA A 1 140 ? -6.751 0.520 3.200 1.00 89.75 140 ALA A CA 1
ATOM 1102 C C . ALA A 1 140 ? -7.129 0.202 1.752 1.00 89.75 140 ALA A C 1
ATOM 1104 O O . ALA A 1 140 ? -8.175 -0.381 1.493 1.00 89.75 140 ALA A O 1
ATOM 1105 N N . GLN A 1 141 ? -6.225 0.461 0.812 1.00 84.19 141 GLN A N 1
ATOM 1106 C CA . GLN A 1 141 ? -6.456 0.124 -0.584 1.00 84.19 141 GLN A CA 1
ATOM 1107 C C . GLN A 1 141 ? -6.602 -1.390 -0.814 1.00 84.19 141 GLN A C 1
ATOM 1109 O O . GLN A 1 141 ? -7.505 -1.812 -1.536 1.00 84.19 141 GLN A O 1
ATOM 1114 N N . LYS A 1 142 ? -5.770 -2.215 -0.159 1.00 84.19 142 LYS A N 1
ATOM 1115 C CA . LYS A 1 142 ? -5.810 -3.687 -0.256 1.00 84.19 142 LYS A CA 1
ATOM 1116 C C . LYS A 1 142 ? -7.115 -4.325 0.125 1.00 84.19 142 LYS A C 1
ATOM 1118 O O . LYS A 1 142 ? -7.524 -5.288 -0.520 1.00 84.19 142 LYS A O 1
ATOM 1123 N N . TYR A 1 143 ? -7.781 -3.765 1.112 1.00 86.56 143 TYR A N 1
ATOM 1124 C CA . TYR A 1 143 ? -9.033 -4.317 1.596 1.00 86.56 143 TYR A CA 1
ATOM 1125 C C . TYR A 1 143 ? -10.239 -3.459 1.195 1.00 86.56 143 TYR A C 1
ATOM 1127 O O . TYR A 1 143 ? -11.318 -3.649 1.750 1.00 86.56 143 TYR A O 1
ATOM 1135 N N . ALA A 1 144 ? -10.067 -2.557 0.215 1.00 86.38 144 ALA A N 1
ATOM 1136 C CA . ALA A 1 144 ? -11.091 -1.622 -0.257 1.00 86.38 144 ALA A CA 1
ATOM 1137 C C . ALA A 1 144 ? -11.755 -0.847 0.898 1.00 86.38 144 ALA A C 1
ATOM 1139 O O . ALA A 1 144 ? -12.976 -0.807 1.030 1.00 86.38 144 ALA A O 1
ATOM 1140 N N . LEU A 1 145 ? -10.912 -0.273 1.754 1.00 90.62 145 LEU A N 1
ATOM 1141 C CA . LEU A 1 145 ? -11.263 0.509 2.931 1.00 90.62 145 LEU A CA 1
ATOM 1142 C C . LEU A 1 145 ? -10.940 1.986 2.706 1.00 90.62 145 LEU A C 1
ATOM 1144 O O . LEU A 1 145 ? -10.072 2.361 1.912 1.00 90.62 145 LEU A O 1
ATOM 1148 N N . HIS A 1 146 ? -11.609 2.826 3.477 1.00 89.94 146 HIS A N 1
ATOM 1149 C CA . HIS A 1 146 ? -11.437 4.265 3.499 1.00 89.94 146 HIS A CA 1
ATOM 1150 C C . HIS A 1 146 ? -10.790 4.705 4.811 1.00 89.94 146 HIS A C 1
ATOM 1152 O O . HIS A 1 146 ? -11.092 4.179 5.881 1.00 89.94 146 HIS A O 1
ATOM 1158 N N . LEU A 1 147 ? -9.897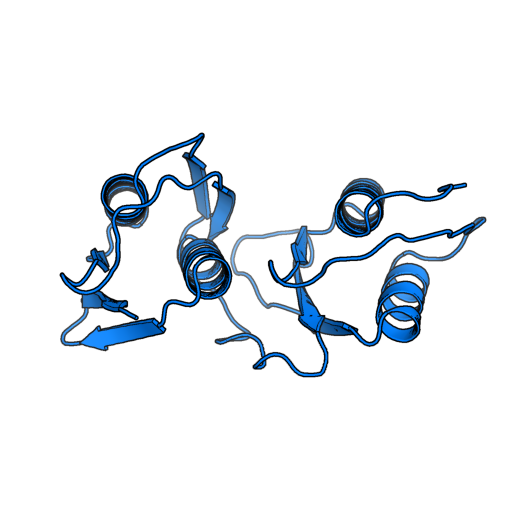 5.692 4.722 1.00 91.44 147 LEU A N 1
ATOM 1159 C CA . LEU A 1 147 ? -9.275 6.326 5.881 1.00 91.44 147 LEU A CA 1
ATOM 1160 C C . LEU A 1 147 ? -9.949 7.674 6.127 1.00 91.44 147 LEU A C 1
ATOM 1162 O O . LEU A 1 147 ? -9.861 8.574 5.292 1.00 91.44 147 LEU A O 1
ATOM 1166 N N . VAL A 1 148 ? -10.607 7.823 7.275 1.00 91.88 148 VAL A N 1
ATOM 1167 C CA . VAL A 1 148 ? -11.292 9.061 7.672 1.00 91.88 148 VAL A CA 1
ATOM 1168 C C . VAL A 1 148 ? -10.640 9.607 8.933 1.00 91.88 148 VAL A C 1
ATOM 1170 O O . VAL A 1 148 ? -10.513 8.903 9.929 1.00 91.88 148 VAL A O 1
ATOM 1173 N N . ARG A 1 149 ? -10.209 10.870 8.920 1.00 91.38 149 ARG A N 1
ATOM 1174 C CA . ARG A 1 149 ? -9.590 11.494 10.094 1.00 91.38 149 ARG A CA 1
ATOM 1175 C C . ARG A 1 149 ? -10.602 12.365 10.829 1.00 91.38 149 ARG A C 1
ATOM 1177 O O . ARG A 1 149 ? -11.011 13.396 10.305 1.00 91.38 149 ARG A O 1
ATOM 1184 N N . THR A 1 150 ? -10.923 11.995 12.066 1.00 91.00 150 THR A N 1
ATOM 1185 C CA . THR A 1 150 ? -11.877 12.718 12.918 1.00 91.00 150 THR A CA 1
ATOM 1186 C C . THR A 1 150 ? -11.265 12.924 14.301 1.00 91.00 150 THR A C 1
ATOM 1188 O O . THR A 1 150 ? -10.831 11.975 14.947 1.00 91.00 150 THR A O 1
ATOM 1191 N N . ASN A 1 151 ? -11.194 14.178 14.765 1.00 90.75 151 ASN A N 1
ATOM 1192 C CA . ASN A 1 151 ? -10.674 14.542 16.095 1.00 90.75 151 ASN A CA 1
ATOM 1193 C C . ASN A 1 151 ? -9.293 13.940 16.425 1.00 90.75 151 ASN A C 1
ATOM 1195 O O . ASN A 1 151 ? -9.043 13.486 17.538 1.00 90.75 151 ASN A O 1
ATOM 1199 N N . GLY A 1 152 ? -8.393 13.899 15.439 1.00 88.69 152 GLY A N 1
ATOM 1200 C CA . GLY A 1 152 ? -7.047 13.342 15.606 1.00 88.69 152 GLY A CA 1
ATOM 1201 C C . GLY A 1 152 ? -6.965 11.813 15.566 1.00 88.69 152 GLY A C 1
ATOM 1202 O O . GLY A 1 152 ? -5.852 11.300 15.498 1.00 88.69 152 GLY A O 1
ATOM 1203 N N . THR A 1 153 ? -8.099 11.109 15.520 1.00 93.25 153 THR A N 1
ATOM 1204 C CA . THR A 1 153 ? -8.188 9.654 15.335 1.00 93.25 153 THR A CA 1
ATOM 1205 C C . THR A 1 153 ? -8.347 9.319 13.857 1.00 93.25 153 THR A C 1
ATOM 1207 O O . THR A 1 153 ? -9.051 10.022 13.128 1.00 93.25 153 THR A O 1
ATOM 1210 N N . ILE A 1 154 ? -7.673 8.264 13.402 1.00 94.69 154 ILE A N 1
ATOM 1211 C CA . ILE A 1 154 ? -7.839 7.728 12.050 1.00 94.69 154 ILE A CA 1
ATOM 1212 C C . ILE A 1 154 ? -8.804 6.548 12.120 1.00 94.69 154 ILE A C 1
AT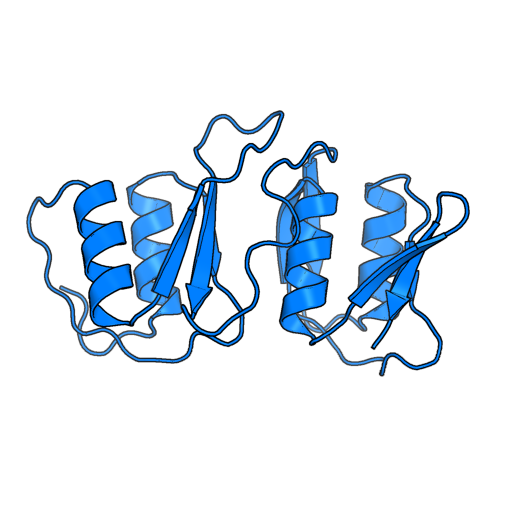OM 1214 O O . ILE A 1 154 ? -8.534 5.557 12.791 1.00 94.69 154 ILE A O 1
ATOM 1218 N N . HIS A 1 155 ? -9.919 6.661 11.418 1.00 95.44 155 HIS A N 1
ATOM 1219 C CA . HIS A 1 155 ? -10.922 5.621 11.269 1.00 95.44 155 HIS A CA 1
ATOM 1220 C C . HIS A 1 155 ? -10.662 4.844 9.983 1.00 95.44 155 HIS A C 1
ATOM 1222 O O . HIS A 1 155 ? -10.521 5.436 8.911 1.00 95.44 155 HIS A O 1
ATOM 1228 N N . VAL A 1 156 ? -10.592 3.523 10.105 1.00 94.12 156 VAL A N 1
ATOM 1229 C CA . VAL A 1 156 ? -10.582 2.579 8.992 1.00 94.12 156 VAL A CA 1
ATOM 1230 C C . VAL A 1 156 ? -12.022 2.117 8.791 1.00 94.12 156 VAL A C 1
ATOM 1232 O O . VAL A 1 156 ? -12.557 1.379 9.620 1.00 94.12 156 VAL A O 1
ATOM 1235 N N . ALA A 1 157 ? -12.638 2.581 7.709 1.00 92.62 157 ALA A N 1
ATOM 1236 C CA . ALA A 1 157 ? -14.041 2.363 7.368 1.00 92.62 157 ALA A CA 1
ATOM 1237 C C . ALA A 1 157 ? -14.175 1.642 6.017 1.00 92.62 157 ALA A C 1
ATOM 1239 O O . ALA A 1 157 ? -13.188 1.469 5.306 1.00 92.62 157 ALA A O 1
ATOM 1240 N N . ARG A 1 158 ? -15.389 1.228 5.655 1.00 86.69 158 ARG A N 1
ATOM 1241 C CA . ARG A 1 158 ? -15.723 0.659 4.342 1.00 86.69 158 ARG A CA 1
ATOM 1242 C C . ARG A 1 158 ? -16.668 1.580 3.584 1.00 86.69 158 ARG A C 1
ATOM 1244 O O . ARG A 1 158 ? -17.421 2.312 4.260 1.00 86.69 158 ARG A O 1
#

Radius of gyration: 16.33 Å; chains: 1; bounding box: 40×31×40 Å

Sequence (158 aa):
MFDNEDIYEAFRALAQQARISLFLDPDIEGRVTWSAHAVPWPDALAALAQVHRLRVERLTVHGVAAPCFWVSRTSSPPAPQTEFTGTRVSLRFDDTPIREAVRQLAEAAKTPIVVDEGVPDVPITLHLWLPWDLGLAHLAQKYALHLVRTNGTIHVAR